Protein AF-A0A317UNA2-F1 (afdb_monomer_lite)

pLDDT: mean 86.36, std 12.19, range [51.06, 97.88]

Radius of gyration: 19.76 Å; chains: 1; bounding box: 51×41×45 Å

Sequence (119 aa):
PVTYASLKGIQTQWLHNLHLRYGPVVRVAPNELSFIDEQAWKDIYSSSPTVPQGMKRGSDFFRYLEDDDNRPSILAADDIDHPRIRRAYAPAFSRRALARQEPILAKYGDALVETLSGM

InterPro domains:
  IPR036396 Cytochrome P450 superfamily [G3DSA:1.10.630.10] (3-119)
  IPR036396 Cytochrome P450 superfamily [SSF48264] (11-118)

Organism: Aspergillus eucalypticola (strain CBS 122712 / IBT 29274) (NCBI:txid1448314)

Foldseek 3Di:
DLVVCVVVVNNVVVVVVQCVVPNQWDDPDPPDIHGPDPVVCCQAPPPDPVNPRYNFAQPPVCQVVADPVRDADLRNDGPVCNVVNCVVCVVCVDPVNVVVCVVVVVVVVVVVCCVVVVD

Secondary structure (DSSP, 8-state):
-HHHHHHTT-HHHHHHHHHHHH-SEEEEETTEEEE--HHHHHHHH---TT-TTSPPTT-GGGGGGS-TT-PPPTTT--TTHHHHHHHHHTTTTSHHHHHHHHHHHHHHHHHHHHHHHT-

Structure (mmCIF, N/CA/C/O backbone):
data_AF-A0A317UNA2-F1
#
_entry.id   AF-A0A317UNA2-F1
#
loop_
_atom_site.group_PDB
_atom_site.id
_atom_site.type_symbol
_atom_site.label_atom_id
_atom_site.label_alt_id
_atom_site.label_comp_id
_atom_site.label_asym_id
_atom_site.label_entity_id
_atom_site.label_seq_id
_atom_site.pdbx_PDB_ins_code
_atom_site.Cartn_x
_atom_site.Cartn_y
_atom_site.Cartn_z
_atom_site.occupancy
_atom_site.B_iso_or_equiv
_atom_site.auth_seq_id
_atom_site.auth_comp_id
_atom_site.auth_asym_id
_atom_site.auth_atom_id
_atom_site.pdbx_PDB_model_num
ATOM 1 N N . PRO A 1 1 ? -10.121 -4.577 -18.187 1.00 80.25 1 PRO A N 1
ATOM 2 C CA . PRO A 1 1 ? -10.787 -5.690 -17.458 1.00 80.25 1 PRO A CA 1
ATOM 3 C C . PRO A 1 1 ? -10.642 -5.570 -15.940 1.00 80.25 1 PRO A C 1
ATOM 5 O O . PRO A 1 1 ? -11.655 -5.502 -15.253 1.00 80.25 1 PRO A O 1
ATOM 8 N N . VAL A 1 2 ? -9.405 -5.447 -15.442 1.00 88.12 2 VAL A N 1
ATOM 9 C CA . VAL A 1 2 ? -9.133 -5.242 -14.009 1.00 88.12 2 VAL A CA 1
ATOM 10 C C . VAL A 1 2 ? -9.803 -3.987 -13.447 1.00 88.12 2 VAL A C 1
ATOM 12 O O . VAL A 1 2 ? -10.517 -4.090 -12.460 1.00 88.12 2 VAL A O 1
ATOM 15 N N . THR A 1 3 ? -9.720 -2.847 -14.143 1.00 88.06 3 THR A N 1
ATOM 16 C CA . THR A 1 3 ? -10.360 -1.583 -13.730 1.00 88.06 3 THR A CA 1
ATOM 17 C C . THR A 1 3 ? -11.867 -1.728 -13.517 1.00 88.06 3 THR A C 1
ATOM 19 O O . THR A 1 3 ? -12.412 -1.223 -12.543 1.00 88.06 3 THR A O 1
ATOM 22 N N . TYR A 1 4 ? -12.552 -2.463 -14.399 1.00 91.44 4 TYR A N 1
ATOM 23 C CA . TYR A 1 4 ? -13.985 -2.721 -14.255 1.00 91.44 4 TYR A CA 1
ATOM 24 C C . TYR A 1 4 ? -14.282 -3.574 -13.013 1.00 91.44 4 TYR A C 1
ATOM 26 O O . TYR A 1 4 ? -15.197 -3.259 -12.256 1.00 91.44 4 TYR A O 1
ATOM 34 N N . ALA A 1 5 ? -13.490 -4.624 -12.775 1.00 92.31 5 ALA A N 1
ATOM 35 C CA . ALA A 1 5 ? -13.630 -5.473 -11.595 1.00 92.31 5 ALA A CA 1
ATOM 36 C C . ALA A 1 5 ? -13.364 -4.696 -10.289 1.00 92.31 5 ALA A C 1
ATOM 38 O O . ALA A 1 5 ? -14.078 -4.904 -9.308 1.00 92.31 5 ALA A O 1
ATOM 39 N N . SER A 1 6 ? -12.401 -3.768 -10.289 1.00 91.62 6 SER A N 1
ATOM 40 C CA . SER A 1 6 ? -12.124 -2.859 -9.167 1.00 91.62 6 SER A CA 1
ATOM 41 C C . SER A 1 6 ? -13.298 -1.930 -8.882 1.00 91.62 6 SER A C 1
ATOM 43 O O . SER A 1 6 ? -13.764 -1.876 -7.749 1.00 91.62 6 SER A O 1
ATOM 45 N N . LEU A 1 7 ? -13.845 -1.270 -9.908 1.00 94.19 7 LEU A N 1
ATOM 46 C CA . LEU A 1 7 ? -15.004 -0.378 -9.760 1.00 94.19 7 LEU A CA 1
ATOM 47 C C . LEU A 1 7 ? -16.268 -1.111 -9.289 1.00 94.19 7 LEU A C 1
ATOM 49 O O . LEU A 1 7 ? -17.143 -0.511 -8.673 1.00 94.19 7 LEU A O 1
ATOM 53 N N . LYS A 1 8 ? -16.371 -2.413 -9.571 1.00 95.50 8 LYS A N 1
ATOM 54 C CA . LYS A 1 8 ? -17.454 -3.281 -9.095 1.00 95.50 8 LYS A CA 1
ATOM 55 C C . LYS A 1 8 ? -17.196 -3.899 -7.717 1.00 95.50 8 LYS A C 1
ATOM 57 O O . LYS A 1 8 ? -18.073 -4.596 -7.220 1.00 95.50 8 LYS A O 1
ATOM 62 N N . GLY A 1 9 ? -16.025 -3.685 -7.113 1.00 95.06 9 GLY A N 1
ATOM 63 C CA . GLY A 1 9 ? -15.663 -4.274 -5.819 1.00 95.06 9 GLY A CA 1
ATOM 64 C C . GLY A 1 9 ? -15.426 -5.790 -5.854 1.00 95.06 9 GLY A C 1
ATOM 65 O O . GLY A 1 9 ? -15.438 -6.434 -4.812 1.00 95.06 9 GLY A O 1
ATOM 66 N N . ILE A 1 10 ? -15.208 -6.378 -7.036 1.00 96.38 10 ILE A N 1
ATOM 67 C CA . ILE A 1 10 ? -15.046 -7.834 -7.230 1.00 96.38 10 ILE A CA 1
ATOM 68 C C . ILE A 1 10 ? -13.632 -8.231 -7.673 1.00 96.38 10 ILE A C 1
ATOM 70 O O . ILE A 1 10 ? -13.400 -9.383 -8.038 1.00 96.38 10 ILE A O 1
ATOM 74 N N . GLN A 1 11 ? -12.682 -7.290 -7.665 1.00 94.69 11 GLN A N 1
ATOM 75 C CA . GLN A 1 11 ? -11.323 -7.488 -8.183 1.00 94.69 11 GLN A CA 1
ATOM 76 C C . GLN A 1 11 ? -10.646 -8.731 -7.599 1.00 94.69 11 GLN A C 1
ATOM 78 O O . GLN A 1 11 ? -10.112 -9.536 -8.356 1.00 94.69 11 GLN A O 1
ATOM 83 N N . THR A 1 12 ? -10.714 -8.925 -6.280 1.00 94.69 12 THR A N 1
ATOM 84 C CA . THR A 1 12 ? -10.068 -10.053 -5.595 1.00 94.69 12 THR A CA 1
ATOM 85 C C . THR A 1 12 ? -10.596 -11.401 -6.080 1.00 94.69 12 THR A C 1
ATOM 87 O O . THR A 1 12 ? -9.816 -12.282 -6.433 1.00 94.69 12 THR A O 1
ATOM 90 N N . GLN A 1 13 ? -11.922 -11.560 -6.153 1.00 96.31 13 GLN A N 1
ATOM 91 C CA . GLN A 1 13 ? -12.548 -12.800 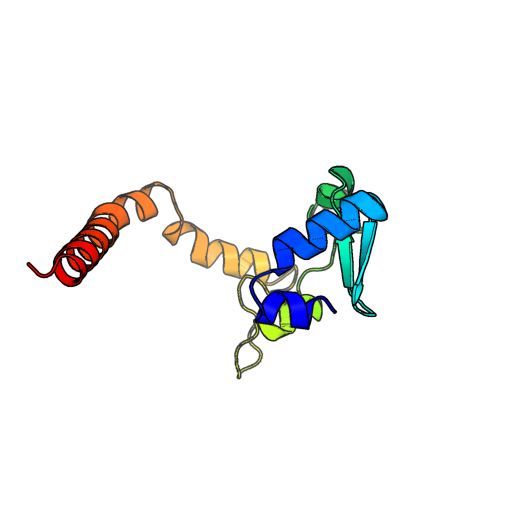-6.627 1.00 96.31 13 GLN A CA 1
ATOM 92 C C . GLN A 1 13 ? -12.247 -13.037 -8.109 1.00 96.31 13 GLN A C 1
ATOM 94 O O . GLN A 1 13 ? -11.958 -14.157 -8.527 1.00 96.31 13 GLN A O 1
ATOM 99 N N . TRP A 1 14 ? -12.284 -11.972 -8.908 1.00 96.31 14 TRP A N 1
ATOM 100 C CA . TRP A 1 14 ? -11.979 -12.032 -10.330 1.00 96.31 14 TRP A CA 1
ATOM 101 C C . TRP A 1 14 ? -10.529 -12.467 -10.590 1.00 96.31 14 TRP A C 1
ATOM 103 O O . TRP A 1 14 ? -10.314 -13.404 -11.357 1.00 96.31 14 TRP A O 1
ATOM 113 N N . LEU A 1 15 ? -9.550 -11.862 -9.908 1.00 96.69 15 LEU A N 1
ATOM 114 C CA . LEU A 1 15 ? -8.135 -12.246 -9.992 1.00 96.69 15 LEU A CA 1
ATOM 115 C C . LEU A 1 15 ? -7.911 -13.690 -9.542 1.00 96.69 15 LEU A C 1
ATOM 117 O O . LEU A 1 15 ? -7.233 -14.446 -10.235 1.00 96.69 15 LEU A O 1
ATOM 121 N N . HIS A 1 16 ? -8.521 -14.097 -8.427 1.00 96.81 16 HIS A N 1
ATOM 122 C CA . HIS A 1 16 ? -8.425 -15.469 -7.936 1.00 96.81 16 HIS A CA 1
ATOM 123 C C . HIS A 1 16 ? -8.893 -16.485 -8.989 1.00 96.81 16 HIS A C 1
ATOM 125 O O . HIS A 1 16 ? -8.173 -17.430 -9.307 1.00 96.81 16 HIS A O 1
ATOM 131 N N . ASN A 1 17 ? -10.054 -16.245 -9.605 1.00 97.25 17 ASN A N 1
ATOM 132 C CA . ASN A 1 17 ? -10.587 -17.111 -10.658 1.00 97.25 17 ASN A CA 1
ATOM 133 C C . ASN A 1 17 ? -9.693 -17.154 -11.907 1.00 97.25 17 ASN A C 1
ATOM 135 O O . ASN A 1 17 ? -9.577 -18.200 -12.547 1.00 97.25 17 ASN A O 1
ATOM 139 N N . LEU A 1 18 ? -9.044 -16.040 -12.264 1.00 97.44 18 LEU A N 1
ATOM 140 C CA . LEU A 1 18 ? -8.071 -16.026 -13.357 1.00 97.44 18 LEU A CA 1
ATOM 141 C C . LEU A 1 18 ? -6.862 -16.902 -13.037 1.00 97.44 18 LEU A C 1
ATOM 143 O O . LEU A 1 18 ? -6.456 -17.692 -13.885 1.00 97.44 18 LEU A O 1
ATOM 147 N N . HIS A 1 19 ? -6.321 -16.800 -11.827 1.00 97.88 19 HIS A N 1
ATOM 148 C CA . HIS A 1 19 ? -5.177 -17.604 -11.414 1.00 97.88 19 HIS A CA 1
ATOM 149 C C . HIS A 1 19 ? -5.501 -19.099 -11.315 1.00 97.88 19 HIS A C 1
ATOM 151 O O . HIS A 1 19 ? -4.690 -19.921 -11.734 1.00 97.88 19 HIS A O 1
ATOM 157 N N . LEU A 1 20 ? -6.708 -19.467 -10.868 1.00 97.69 20 LEU A N 1
ATOM 158 C CA . LEU A 1 20 ? -7.169 -20.862 -10.907 1.00 97.69 20 LEU A CA 1
ATOM 159 C C . LEU A 1 20 ? -7.228 -21.423 -12.334 1.00 97.69 20 LEU A C 1
ATOM 161 O O . LEU A 1 20 ? -6.967 -22.604 -12.547 1.00 97.69 20 LEU A O 1
ATOM 165 N N . ARG A 1 21 ? -7.586 -20.587 -13.314 1.00 97.62 21 ARG A N 1
ATOM 166 C CA . ARG A 1 21 ? -7.775 -21.013 -14.705 1.00 97.62 21 ARG A CA 1
ATOM 167 C C . ARG A 1 21 ? -6.492 -20.997 -15.533 1.00 97.62 21 ARG A C 1
ATOM 169 O O . ARG A 1 21 ? -6.310 -21.868 -16.377 1.00 97.62 21 ARG A O 1
ATOM 176 N N . TYR A 1 22 ? -5.658 -19.979 -15.351 1.00 97.56 22 TYR A N 1
ATOM 177 C CA . TYR A 1 22 ? -4.515 -19.689 -16.221 1.00 97.56 22 TYR A CA 1
ATOM 178 C C . TYR A 1 22 ? -3.162 -19.868 -15.527 1.00 97.56 22 TYR A C 1
ATOM 180 O O . TYR A 1 22 ? -2.130 -19.823 -16.193 1.00 97.56 22 TYR A O 1
ATOM 188 N N . GLY A 1 23 ? -3.157 -20.114 -14.216 1.00 96.75 23 GLY A N 1
ATOM 189 C CA . GLY A 1 23 ? -1.955 -20.397 -13.447 1.00 96.75 23 GLY A CA 1
ATOM 190 C C . GLY A 1 23 ? -1.358 -19.170 -12.747 1.00 96.75 23 GLY A C 1
ATOM 191 O O . GLY A 1 23 ? -2.043 -18.171 -12.512 1.00 96.75 23 GLY A O 1
ATOM 192 N N . PRO A 1 24 ? -0.074 -19.239 -12.357 1.00 96.31 24 PRO A N 1
ATOM 193 C CA . PRO A 1 24 ? 0.511 -18.329 -11.373 1.00 96.31 24 PRO A CA 1
ATOM 194 C C . PRO A 1 24 ? 0.758 -16.901 -11.874 1.00 96.31 24 PRO A C 1
ATOM 196 O O . PRO A 1 24 ? 0.910 -15.994 -11.057 1.00 96.31 24 PRO A O 1
ATOM 199 N N . VAL A 1 25 ? 0.770 -16.686 -13.192 1.00 96.56 25 VAL A N 1
ATOM 200 C CA . VAL A 1 25 ? 0.994 -15.376 -13.818 1.00 96.56 25 VAL A CA 1
ATOM 201 C C . VAL A 1 25 ? -0.113 -15.106 -14.826 1.00 96.56 25 VAL A C 1
ATOM 203 O O . VAL A 1 25 ? -0.292 -15.872 -15.771 1.00 96.56 25 VAL A O 1
ATOM 206 N N . VAL A 1 26 ? -0.848 -14.008 -14.648 1.00 96.81 26 VAL A N 1
ATOM 207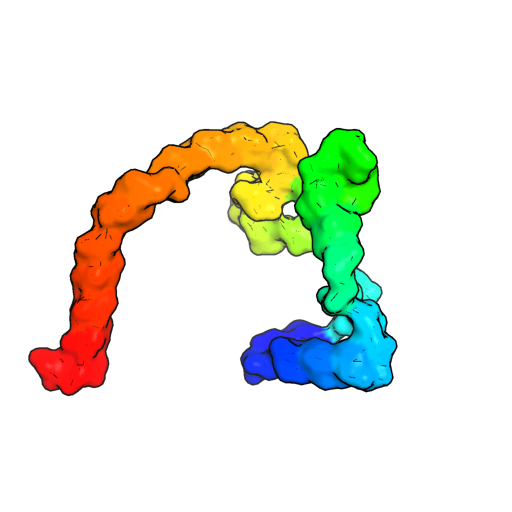 C CA . VAL A 1 26 ? -1.959 -13.633 -15.535 1.00 96.81 26 VAL A CA 1
ATOM 208 C C . VAL A 1 26 ? -1.861 -12.173 -15.956 1.00 96.81 26 VAL A C 1
ATOM 210 O O . VAL A 1 26 ? -1.524 -11.300 -15.161 1.00 96.81 26 VAL A O 1
ATOM 213 N N . ARG A 1 27 ? -2.175 -11.885 -17.222 1.00 95.25 27 ARG A N 1
ATOM 214 C CA . ARG A 1 27 ? -2.252 -10.512 -17.736 1.00 95.25 27 ARG A CA 1
ATOM 215 C C . ARG A 1 27 ? -3.648 -9.949 -17.518 1.00 95.25 27 ARG A C 1
ATOM 217 O O . ARG A 1 27 ? -4.621 -10.492 -18.035 1.00 95.25 27 ARG A O 1
ATOM 224 N N . VAL A 1 28 ? -3.739 -8.849 -16.778 1.00 94.25 28 VAL A N 1
ATOM 225 C CA . VAL A 1 28 ? -5.017 -8.271 -16.318 1.00 94.25 28 VAL A CA 1
ATOM 226 C C . VAL A 1 28 ? -5.353 -6.945 -17.017 1.00 94.25 28 VAL A C 1
ATOM 228 O O . VAL A 1 28 ? -6.529 -6.571 -17.129 1.00 94.25 28 VAL A O 1
ATOM 231 N N . ALA A 1 29 ? -4.327 -6.288 -17.568 1.00 89.94 29 ALA A N 1
ATOM 232 C CA . ALA A 1 29 ? -4.398 -5.140 -18.471 1.00 89.94 29 ALA A CA 1
ATOM 233 C C . ALA A 1 29 ? -3.216 -5.181 -19.470 1.00 89.94 29 ALA A C 1
ATOM 235 O O . ALA A 1 29 ? -2.298 -5.983 -19.282 1.00 89.94 29 ALA A O 1
ATOM 236 N N . PRO A 1 30 ? -3.193 -4.345 -20.530 1.00 90.06 30 PRO A N 1
ATOM 237 C CA . PRO A 1 30 ? -2.113 -4.362 -21.523 1.00 90.06 30 PRO A CA 1
ATOM 238 C C . PRO A 1 30 ? -0.709 -4.302 -20.905 1.00 90.06 30 PRO A C 1
ATOM 240 O O . PRO A 1 30 ? 0.147 -5.106 -21.271 1.00 90.06 30 PRO A O 1
ATOM 243 N N . ASN A 1 31 ? -0.528 -3.451 -19.891 1.00 87.12 31 ASN A N 1
ATOM 244 C CA . ASN A 1 31 ? 0.749 -3.220 -19.210 1.00 87.12 31 ASN A CA 1
ATOM 245 C C . ASN A 1 31 ? 0.756 -3.726 -17.755 1.00 87.12 31 ASN A C 1
ATOM 247 O O . ASN A 1 31 ? 1.569 -3.272 -16.959 1.00 87.12 31 ASN A O 1
ATOM 251 N N . GLU A 1 32 ? -0.150 -4.642 -17.390 1.00 88.38 32 GLU A N 1
ATOM 252 C CA . GLU A 1 32 ? -0.308 -5.105 -16.005 1.00 88.38 32 GLU A CA 1
ATOM 253 C C . GLU A 1 32 ? -0.376 -6.634 -15.934 1.00 88.38 32 GLU A C 1
ATOM 255 O O . GLU A 1 32 ? -1.206 -7.281 -16.589 1.00 88.38 32 GLU A O 1
ATOM 260 N N . LEU A 1 33 ? 0.508 -7.201 -15.114 1.00 92.44 33 LEU A N 1
ATOM 261 C CA . LEU A 1 33 ? 0.580 -8.620 -14.793 1.00 92.44 33 LEU A CA 1
ATOM 262 C C . LEU A 1 33 ? 0.292 -8.809 -13.303 1.00 92.44 33 LEU A C 1
ATOM 264 O O . LEU A 1 33 ? 0.774 -8.042 -12.473 1.00 92.44 33 LEU A O 1
ATOM 268 N N . SER A 1 34 ? -0.464 -9.850 -12.978 1.00 94.06 34 SER A N 1
ATOM 269 C CA . SER A 1 34 ? -0.689 -10.305 -11.611 1.00 94.06 34 SER A CA 1
ATOM 270 C C . SER A 1 34 ? 0.062 -11.615 -11.383 1.00 94.06 34 SER A C 1
ATOM 272 O O . SER A 1 34 ? 0.087 -12.477 -12.267 1.00 94.06 34 SER A O 1
ATOM 274 N N . PHE A 1 35 ? 0.692 -11.736 -10.215 1.00 94.88 35 PHE A N 1
ATOM 275 C CA . PHE A 1 35 ? 1.536 -12.859 -9.815 1.00 94.88 35 PHE A CA 1
ATOM 276 C C . PHE A 1 35 ? 1.042 -13.418 -8.478 1.00 94.88 35 PHE A C 1
ATOM 278 O O . PHE A 1 35 ? 0.763 -12.647 -7.560 1.00 94.88 35 PHE A O 1
ATOM 285 N N . ILE A 1 36 ? 0.987 -14.746 -8.356 1.00 95.50 36 ILE A N 1
ATOM 286 C CA . ILE A 1 36 ? 0.735 -15.451 -7.080 1.00 95.50 36 ILE A CA 1
ATOM 287 C C . ILE A 1 36 ? 1.887 -16.382 -6.673 1.00 95.50 36 ILE A C 1
ATOM 289 O O . ILE A 1 36 ? 1.742 -17.183 -5.755 1.00 95.50 36 ILE A O 1
ATOM 293 N N . ASP A 1 37 ? 3.019 -16.299 -7.372 1.00 92.75 37 ASP A N 1
ATOM 294 C CA . ASP A 1 37 ? 4.234 -17.052 -7.059 1.00 92.75 37 ASP A CA 1
ATOM 295 C C . ASP A 1 37 ? 5.010 -16.373 -5.912 1.00 92.75 37 ASP A C 1
ATOM 297 O O . ASP A 1 37 ? 5.198 -15.154 -5.920 1.00 92.75 37 ASP A O 1
ATOM 301 N N . GLU A 1 38 ? 5.484 -17.148 -4.932 1.00 89.88 38 GLU A N 1
ATOM 302 C CA . GLU A 1 38 ? 6.300 -16.638 -3.820 1.00 89.88 38 GLU A CA 1
ATOM 303 C C . GLU A 1 38 ? 7.615 -16.018 -4.314 1.00 89.88 38 GLU A C 1
ATOM 305 O O . GLU A 1 38 ? 8.061 -14.995 -3.787 1.00 89.88 38 GLU A O 1
ATOM 310 N N . GLN A 1 39 ? 8.240 -16.602 -5.339 1.00 88.81 39 GLN A N 1
ATOM 311 C CA . GLN A 1 39 ? 9.509 -16.107 -5.864 1.00 88.81 39 GLN A CA 1
ATOM 312 C C . GLN A 1 39 ? 9.338 -14.715 -6.484 1.00 88.81 39 GLN A C 1
ATOM 314 O O . GLN A 1 39 ? 10.184 -13.842 -6.274 1.00 88.81 39 GLN A O 1
ATOM 319 N N . ALA A 1 40 ? 8.193 -14.461 -7.129 1.00 88.75 40 ALA A N 1
ATOM 320 C CA . ALA A 1 40 ? 7.872 -13.156 -7.701 1.00 88.75 40 ALA A CA 1
ATOM 321 C C . ALA A 1 40 ? 7.853 -12.046 -6.640 1.00 88.75 40 ALA A C 1
ATOM 323 O O . ALA A 1 40 ? 8.232 -10.915 -6.931 1.00 88.75 40 ALA A O 1
ATOM 324 N N . TRP A 1 41 ? 7.480 -12.350 -5.390 1.00 84.69 41 TRP A N 1
ATOM 325 C CA . TRP A 1 41 ? 7.534 -11.365 -4.308 1.00 84.69 41 TRP A CA 1
ATOM 326 C C . TRP A 1 41 ? 8.958 -10.857 -4.069 1.00 84.69 41 TRP A C 1
ATOM 328 O O . TRP A 1 41 ? 9.186 -9.649 -3.963 1.00 84.69 41 TRP A O 1
ATOM 338 N N . LYS A 1 42 ? 9.926 -11.778 -4.001 1.00 83.50 42 LYS A N 1
ATOM 339 C CA . LYS A 1 42 ? 11.343 -11.442 -3.818 1.00 83.50 42 LYS A CA 1
ATOM 340 C C . LYS A 1 42 ? 11.866 -10.715 -5.052 1.00 83.50 42 LYS A C 1
ATOM 342 O O . LYS A 1 42 ? 12.471 -9.657 -4.907 1.00 83.50 42 LYS A O 1
ATOM 347 N N . ASP A 1 43 ? 11.573 -11.217 -6.243 1.00 84.31 43 ASP A N 1
ATOM 348 C CA . ASP A 1 43 ? 12.095 -10.648 -7.486 1.00 84.31 43 ASP A CA 1
ATOM 349 C C . ASP A 1 43 ? 11.552 -9.235 -7.760 1.00 84.31 43 ASP A C 1
ATOM 351 O O . ASP A 1 43 ? 12.286 -8.389 -8.256 1.00 84.31 43 ASP A O 1
ATOM 355 N N . ILE A 1 44 ? 10.296 -8.942 -7.397 1.00 84.56 44 ILE A N 1
ATOM 356 C CA . ILE A 1 44 ? 9.659 -7.637 -7.638 1.00 84.56 44 ILE A CA 1
ATOM 357 C C . ILE A 1 44 ? 9.969 -6.642 -6.515 1.00 84.56 44 ILE A C 1
ATOM 359 O O . ILE A 1 44 ? 10.360 -5.507 -6.795 1.00 84.56 44 ILE A O 1
ATOM 363 N N . TYR A 1 45 ? 9.781 -7.036 -5.250 1.00 80.69 45 TYR A N 1
ATOM 364 C CA . TYR A 1 45 ? 9.768 -6.101 -4.118 1.00 80.69 45 TYR A CA 1
ATOM 365 C C . TYR A 1 45 ? 11.032 -6.117 -3.256 1.00 80.69 45 TYR A C 1
ATOM 367 O O . TYR A 1 45 ? 11.173 -5.251 -2.384 1.00 80.69 45 TYR A O 1
ATOM 375 N N . SER A 1 46 ? 11.964 -7.058 -3.452 1.00 74.12 46 SER A N 1
ATOM 376 C CA . SER A 1 46 ? 13.221 -7.011 -2.703 1.00 74.12 46 SER A CA 1
ATOM 377 C C . SER A 1 46 ? 14.138 -5.923 -3.272 1.00 74.12 46 SER A C 1
ATOM 379 O O . SER A 1 46 ? 14.642 -5.998 -4.388 1.00 74.12 46 SER A O 1
ATOM 381 N N . SER A 1 47 ? 14.352 -4.866 -2.489 1.00 62.50 47 SER A N 1
ATOM 382 C CA . SER A 1 47 ? 15.382 -3.861 -2.759 1.00 62.50 47 SER A CA 1
ATOM 383 C C . SER A 1 47 ? 16.656 -4.292 -2.023 1.00 62.50 47 SER A C 1
ATOM 385 O O . SER A 1 47 ? 16.832 -3.963 -0.851 1.00 62.50 47 SER A O 1
ATOM 387 N N . SER A 1 48 ? 17.519 -5.078 -2.670 1.00 55.88 48 SER A N 1
ATOM 388 C CA . SER A 1 48 ? 18.839 -5.447 -2.135 1.00 55.88 48 SER A CA 1
ATOM 389 C C . SER A 1 48 ? 19.931 -5.083 -3.144 1.00 55.88 48 SER A C 1
ATOM 391 O O . SER A 1 48 ? 19.726 -5.314 -4.335 1.00 55.88 48 SER A O 1
ATOM 393 N N . PRO A 1 49 ? 21.122 -4.620 -2.710 1.00 54.44 49 PRO A N 1
ATOM 394 C CA . PRO A 1 49 ? 22.293 -4.471 -3.584 1.00 54.44 49 PRO A CA 1
ATOM 395 C C . PRO A 1 49 ? 22.647 -5.754 -4.354 1.00 54.44 49 PRO A C 1
ATOM 397 O O . PRO A 1 49 ? 23.299 -5.699 -5.391 1.00 54.44 49 PRO A O 1
ATOM 400 N N . THR A 1 50 ? 22.219 -6.912 -3.842 1.00 51.06 50 THR A N 1
ATOM 401 C CA . THR A 1 50 ? 22.444 -8.236 -4.436 1.00 51.06 50 THR A CA 1
ATOM 402 C C . THR A 1 50 ? 21.386 -8.667 -5.455 1.00 51.06 50 THR A C 1
ATOM 404 O O . THR A 1 50 ? 21.610 -9.657 -6.145 1.00 51.06 50 THR A O 1
ATOM 407 N N . VAL A 1 51 ? 20.264 -7.946 -5.587 1.00 56.16 51 VAL A N 1
ATOM 408 C CA . VAL A 1 51 ? 19.210 -8.222 -6.583 1.00 56.16 51 VAL A CA 1
ATOM 409 C C . VAL A 1 51 ? 19.030 -6.978 -7.466 1.00 56.16 51 VAL A C 1
ATOM 411 O O . VAL A 1 51 ? 18.115 -6.184 -7.255 1.00 56.16 51 VAL A O 1
ATOM 414 N N . PRO A 1 52 ? 19.912 -6.770 -8.462 1.00 54.12 52 PRO A N 1
ATOM 415 C CA . PRO A 1 52 ? 19.897 -5.575 -9.312 1.00 54.12 52 PRO A CA 1
ATOM 416 C C . PRO A 1 52 ? 18.669 -5.446 -10.240 1.00 54.12 52 PRO A C 1
ATOM 418 O O . PRO A 1 52 ? 18.580 -4.463 -10.972 1.00 54.12 52 PRO A O 1
ATOM 421 N N . GLN A 1 53 ? 17.735 -6.409 -10.231 1.00 56.78 53 GLN A N 1
ATOM 422 C CA . GLN A 1 53 ? 16.560 -6.464 -11.119 1.00 56.78 53 GLN A CA 1
ATOM 423 C C . GLN A 1 53 ? 15.198 -6.279 -10.423 1.00 56.78 53 GLN A C 1
ATOM 425 O O . GLN A 1 53 ? 14.168 -6.546 -11.036 1.00 56.78 53 GLN A O 1
ATOM 430 N N . GLY A 1 54 ? 15.170 -5.803 -9.173 1.00 67.69 54 GLY A N 1
ATOM 431 C CA . GLY A 1 54 ? 13.915 -5.428 -8.511 1.00 67.69 54 GLY A CA 1
ATOM 432 C C . GLY A 1 54 ? 13.148 -4.330 -9.258 1.00 67.69 54 GLY A C 1
ATOM 433 O O . GLY A 1 54 ? 13.731 -3.555 -10.025 1.00 67.69 54 GLY A O 1
ATOM 434 N N . MET A 1 55 ? 11.836 -4.227 -9.023 1.00 74.69 55 MET A N 1
ATOM 435 C CA . MET A 1 55 ? 11.038 -3.125 -9.564 1.00 74.69 55 MET A CA 1
ATOM 436 C C . MET A 1 55 ? 11.609 -1.800 -9.054 1.00 74.69 55 MET A C 1
ATOM 438 O O . MET A 1 55 ? 11.666 -1.561 -7.845 1.00 74.69 55 MET A O 1
ATOM 442 N N . LYS A 1 56 ? 12.041 -0.935 -9.978 1.00 72.81 56 LYS A N 1
ATOM 443 C CA . LYS A 1 56 ? 12.592 0.374 -9.617 1.00 72.81 56 LYS A CA 1
ATOM 444 C C . LYS A 1 56 ? 11.548 1.194 -8.864 1.00 72.81 56 LYS A C 1
ATOM 446 O O . LYS A 1 56 ? 10.393 1.303 -9.299 1.00 72.81 56 LYS A O 1
ATOM 451 N N . ARG A 1 57 ? 11.974 1.794 -7.751 1.00 72.25 57 ARG A N 1
ATOM 452 C CA . ARG A 1 57 ? 11.190 2.824 -7.067 1.00 72.25 57 ARG A CA 1
ATOM 453 C C . ARG A 1 57 ? 11.096 4.067 -7.952 1.00 72.25 57 ARG A C 1
ATOM 455 O O . ARG A 1 57 ? 11.944 4.271 -8.818 1.00 72.25 57 ARG A O 1
ATOM 462 N N . GLY A 1 58 ? 10.039 4.857 -7.776 1.00 65.81 58 GLY A N 1
ATOM 463 C CA . GLY A 1 58 ? 9.751 5.988 -8.665 1.00 65.81 58 GLY A CA 1
ATOM 464 C C . GLY A 1 58 ? 9.386 5.587 -10.098 1.00 65.81 58 GLY A C 1
ATOM 465 O O . GLY A 1 58 ? 9.556 6.378 -11.018 1.00 65.81 58 GLY A O 1
ATOM 466 N N . SER A 1 59 ? 8.917 4.353 -10.316 1.00 66.31 59 SER A N 1
ATOM 467 C CA . SER A 1 59 ? 8.357 3.963 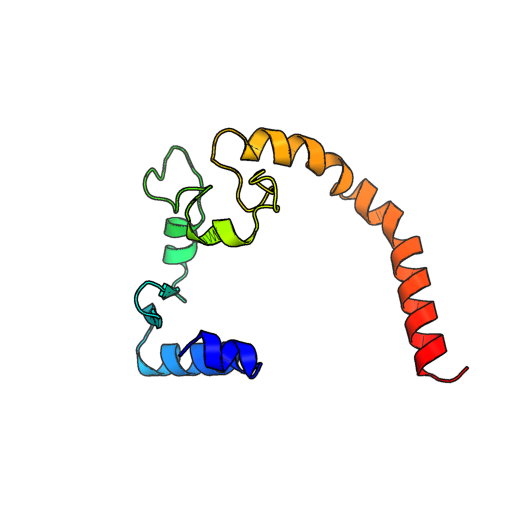-11.613 1.00 66.31 59 SER A CA 1
ATOM 468 C C . SER A 1 59 ? 7.011 4.647 -11.858 1.00 66.31 59 SER A C 1
ATOM 470 O O . SER A 1 59 ? 6.256 4.897 -10.917 1.00 66.31 59 SER A O 1
ATOM 472 N N . ASP A 1 60 ? 6.674 4.856 -13.137 1.00 68.88 60 ASP A N 1
ATOM 473 C CA . ASP A 1 60 ? 5.395 5.437 -13.580 1.00 68.88 60 ASP A CA 1
ATOM 474 C C . ASP A 1 60 ? 4.171 4.764 -12.944 1.00 68.88 60 ASP A C 1
ATOM 476 O O . ASP A 1 60 ? 3.121 5.387 -12.786 1.00 68.88 60 ASP A O 1
ATOM 480 N N . PHE A 1 61 ? 4.316 3.499 -12.535 1.00 69.88 61 PHE A N 1
ATOM 481 C CA . PHE A 1 61 ? 3.292 2.761 -11.814 1.00 69.88 61 PHE A CA 1
ATOM 482 C C . PHE A 1 61 ? 2.812 3.497 -10.560 1.00 69.88 61 PHE A C 1
ATOM 484 O O . PHE A 1 61 ? 1.618 3.510 -10.316 1.00 69.88 61 PHE A O 1
ATOM 491 N N . PHE A 1 62 ? 3.694 4.140 -9.790 1.00 71.69 62 PHE A N 1
ATOM 492 C CA . PHE A 1 62 ? 3.325 4.845 -8.555 1.00 71.69 62 PHE A CA 1
ATOM 493 C C . PHE A 1 62 ? 3.074 6.341 -8.756 1.00 71.69 62 PHE A C 1
ATOM 495 O O . PHE A 1 62 ? 2.758 7.037 -7.794 1.00 71.69 62 PHE A O 1
ATOM 502 N N . ARG A 1 63 ? 3.168 6.848 -9.991 1.00 68.88 63 ARG A N 1
ATOM 503 C CA . ARG A 1 63 ? 3.074 8.286 -10.283 1.00 68.88 63 ARG A CA 1
ATOM 504 C C . ARG A 1 63 ? 1.705 8.883 -9.959 1.00 68.88 63 ARG A C 1
ATOM 506 O O . ARG A 1 63 ? 1.598 10.063 -9.665 1.00 68.88 63 ARG A O 1
ATOM 513 N N . TYR A 1 64 ? 0.657 8.057 -9.937 1.00 72.75 64 TYR A N 1
ATOM 514 C CA . TYR A 1 64 ? -0.676 8.476 -9.488 1.00 72.75 64 TYR A CA 1
ATOM 515 C C . TYR A 1 64 ? -0.746 8.804 -7.981 1.00 72.75 64 TYR A C 1
ATOM 517 O O . TYR A 1 64 ? -1.779 9.274 -7.514 1.00 72.75 64 TYR A O 1
ATOM 525 N N . LEU A 1 65 ? 0.317 8.520 -7.216 1.00 71.75 65 LEU A N 1
ATOM 526 C CA . LEU A 1 65 ? 0.462 8.844 -5.791 1.00 71.75 6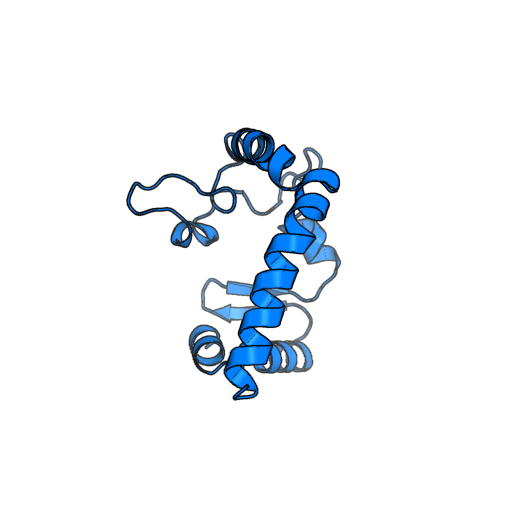5 LEU A CA 1
ATOM 527 C C . LEU A 1 65 ? 1.313 10.103 -5.546 1.00 71.75 65 LEU A C 1
ATOM 529 O O . LEU A 1 65 ? 1.669 10.374 -4.394 1.00 71.75 65 LEU A O 1
ATOM 533 N N . GLU A 1 66 ? 1.713 10.810 -6.604 1.00 74.12 66 GLU A N 1
ATOM 534 C CA . GLU A 1 66 ? 2.347 12.128 -6.509 1.00 74.12 66 GLU A CA 1
ATOM 535 C C . GLU A 1 66 ? 1.283 13.194 -6.214 1.00 74.12 66 GLU A C 1
ATOM 537 O O . GLU A 1 66 ? 0.121 13.044 -6.598 1.00 74.12 66 GLU A O 1
ATOM 542 N N . ASP A 1 67 ? 1.667 14.244 -5.485 1.00 71.81 67 ASP A N 1
ATOM 543 C CA . ASP A 1 67 ? 0.789 15.395 -5.266 1.00 71.81 67 ASP A CA 1
ATOM 544 C C . ASP A 1 67 ? 0.712 16.290 -6.520 1.00 71.81 67 ASP A C 1
ATOM 546 O O . ASP A 1 67 ? 1.456 16.103 -7.487 1.00 71.81 67 ASP A O 1
ATOM 550 N N . ASP A 1 68 ? -0.185 17.280 -6.505 1.00 73.50 68 ASP A N 1
ATOM 551 C CA . ASP A 1 68 ? -0.357 18.235 -7.613 1.00 73.50 68 ASP A CA 1
ATOM 552 C C . ASP A 1 68 ? 0.930 19.039 -7.914 1.00 73.50 68 ASP A C 1
ATOM 554 O O . ASP A 1 68 ? 1.105 19.542 -9.024 1.00 73.50 68 ASP A O 1
ATOM 558 N N . ASP A 1 69 ? 1.855 19.116 -6.946 1.00 76.19 69 ASP A N 1
ATOM 559 C CA . ASP A 1 69 ? 3.168 19.764 -7.058 1.00 76.19 69 ASP A CA 1
ATOM 560 C C . ASP A 1 69 ? 4.269 18.798 -7.550 1.00 76.19 69 ASP A C 1
ATOM 562 O O . ASP A 1 69 ? 5.455 19.145 -7.565 1.00 76.19 69 ASP A O 1
ATOM 566 N N . ASN A 1 70 ? 3.893 17.581 -7.952 1.00 69.06 70 ASN A N 1
ATOM 567 C CA . ASN A 1 70 ? 4.774 16.522 -8.432 1.00 69.06 70 ASN A CA 1
ATOM 568 C C . ASN A 1 70 ? 5.860 16.113 -7.410 1.00 69.06 70 ASN A C 1
ATOM 570 O O . ASN A 1 70 ? 6.939 15.641 -7.788 1.00 69.06 70 ASN A O 1
ATOM 574 N N . ARG A 1 71 ? 5.598 16.295 -6.107 1.00 75.94 71 ARG A N 1
ATOM 575 C CA . ARG A 1 71 ? 6.478 15.850 -5.024 1.00 75.94 71 ARG A CA 1
ATOM 576 C C . ARG A 1 71 ? 6.235 14.369 -4.738 1.00 75.94 71 ARG A C 1
ATOM 578 O O . ARG A 1 71 ? 5.093 13.947 -4.534 1.00 75.94 71 ARG A O 1
ATOM 585 N N . PRO A 1 72 ? 7.304 13.564 -4.649 1.00 74.19 72 PRO A N 1
ATOM 586 C CA . PRO A 1 72 ? 7.151 12.147 -4.396 1.00 74.19 72 PRO A CA 1
ATOM 587 C C . PRO A 1 72 ? 6.689 11.895 -2.957 1.00 74.19 72 PRO A C 1
ATOM 589 O O . PRO A 1 72 ? 7.342 12.289 -1.985 1.00 74.19 72 PRO A O 1
ATOM 592 N N . SER A 1 73 ? 5.583 11.166 -2.812 1.00 83.06 73 SER A N 1
ATOM 593 C CA . SER A 1 73 ? 5.207 10.559 -1.535 1.00 83.06 73 SER A CA 1
ATOM 594 C C . SER A 1 73 ? 6.203 9.458 -1.149 1.00 83.06 73 SER A C 1
ATOM 596 O O . SER A 1 73 ? 6.976 8.978 -1.976 1.00 83.06 73 SER A O 1
ATOM 598 N N . ILE A 1 74 ? 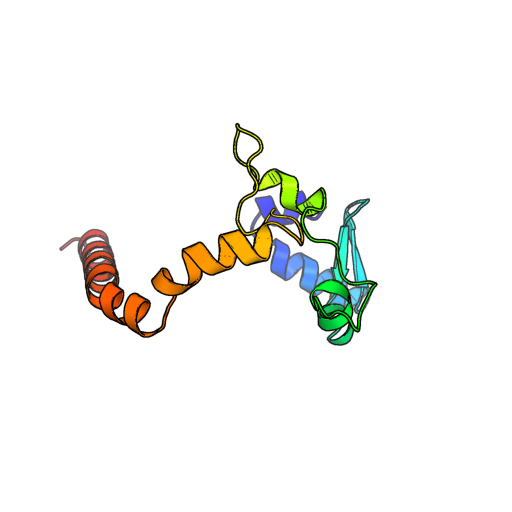6.162 8.970 0.098 1.00 85.50 74 ILE A N 1
ATOM 599 C CA . ILE A 1 74 ? 6.982 7.811 0.507 1.00 85.50 74 ILE A CA 1
ATOM 600 C C . ILE A 1 74 ? 6.743 6.569 -0.375 1.00 85.50 74 ILE A C 1
ATOM 602 O O . ILE A 1 74 ? 7.595 5.693 -0.424 1.00 85.50 74 ILE A O 1
ATOM 606 N N . LEU A 1 75 ? 5.607 6.474 -1.071 1.00 82.06 75 LEU A N 1
ATOM 607 C CA . LEU A 1 75 ? 5.295 5.358 -1.968 1.00 82.06 75 LEU A CA 1
ATOM 608 C C . LEU A 1 75 ? 5.817 5.577 -3.397 1.00 82.06 75 LEU A C 1
ATOM 610 O O . LEU A 1 75 ? 6.127 4.600 -4.073 1.00 82.06 75 LEU A O 1
ATOM 614 N N . ALA A 1 76 ? 5.938 6.833 -3.834 1.00 83.31 76 ALA A N 1
ATOM 615 C CA . ALA A 1 76 ? 6.393 7.210 -5.175 1.00 83.31 76 ALA A CA 1
ATOM 616 C C . ALA A 1 76 ? 7.867 7.659 -5.229 1.00 83.31 76 ALA A C 1
ATOM 618 O O . ALA A 1 76 ? 8.419 7.797 -6.313 1.00 83.31 76 ALA A O 1
ATOM 619 N N . ALA A 1 77 ? 8.522 7.877 -4.085 1.00 83.81 77 ALA A N 1
ATOM 620 C CA . ALA A 1 77 ? 9.911 8.327 -4.030 1.00 83.81 77 ALA A CA 1
ATOM 621 C C . ALA A 1 77 ? 10.886 7.324 -4.647 1.00 83.81 77 ALA A C 1
ATOM 623 O O . ALA A 1 77 ? 10.732 6.113 -4.475 1.00 83.81 77 ALA A O 1
ATOM 624 N N . ASP A 1 78 ? 11.908 7.847 -5.323 1.00 83.25 78 ASP A N 1
ATOM 625 C CA . ASP A 1 78 ? 12.991 7.060 -5.903 1.00 83.25 78 ASP A CA 1
ATOM 626 C C . ASP A 1 78 ? 13.903 6.441 -4.826 1.00 83.25 78 ASP A C 1
ATOM 628 O O . ASP A 1 78 ? 13.742 6.654 -3.621 1.00 83.25 78 ASP A O 1
ATOM 632 N N . ASP A 1 79 ? 14.888 5.654 -5.255 1.00 81.19 79 ASP A N 1
ATOM 633 C CA . ASP A 1 79 ? 15.805 4.966 -4.341 1.00 81.19 79 ASP A CA 1
ATOM 634 C C . ASP A 1 79 ? 16.694 5.920 -3.513 1.00 81.19 79 ASP A C 1
ATOM 636 O O . ASP A 1 79 ? 17.241 5.507 -2.486 1.00 81.19 79 ASP A O 1
ATOM 640 N N . ILE A 1 80 ? 16.824 7.189 -3.917 1.00 84.31 80 ILE A N 1
ATOM 641 C CA . ILE A 1 80 ? 17.653 8.207 -3.259 1.00 84.31 80 ILE A CA 1
ATOM 642 C C . ILE A 1 80 ? 16.847 8.925 -2.170 1.00 84.31 80 ILE A C 1
ATOM 644 O O . ILE A 1 80 ? 17.299 9.048 -1.026 1.00 84.31 80 ILE A O 1
ATOM 648 N N . ASP A 1 81 ? 15.639 9.374 -2.498 1.00 86.94 81 ASP A N 1
ATOM 649 C CA . ASP A 1 81 ? 14.771 10.134 -1.607 1.00 86.94 81 ASP A CA 1
ATOM 650 C C . ASP A 1 81 ? 13.978 9.242 -0.655 1.00 86.94 81 ASP A C 1
ATOM 652 O O . ASP A 1 81 ? 13.736 9.627 0.497 1.00 86.94 81 ASP A O 1
ATOM 656 N N . HIS A 1 82 ? 13.618 8.026 -1.072 1.00 87.38 82 HIS A N 1
ATOM 657 C CA . HIS A 1 82 ? 12.836 7.110 -0.247 1.00 87.38 82 HIS A CA 1
ATOM 658 C C . HIS A 1 82 ? 13.471 6.855 1.137 1.00 87.38 82 HIS A C 1
ATOM 660 O O . HIS A 1 82 ? 12.763 6.982 2.142 1.00 87.38 82 HIS A O 1
ATOM 666 N N . PRO A 1 83 ? 14.784 6.559 1.280 1.00 88.88 83 PRO A N 1
ATOM 667 C CA . PRO A 1 83 ? 15.419 6.403 2.591 1.00 88.88 83 PRO A CA 1
ATOM 668 C C . PRO A 1 83 ? 15.348 7.662 3.462 1.00 88.88 83 PRO A C 1
ATOM 670 O O . PRO A 1 83 ? 15.158 7.558 4.678 1.00 88.88 83 PRO A O 1
ATOM 673 N N . ARG A 1 84 ? 15.490 8.850 2.859 1.00 91.25 84 ARG A N 1
ATOM 674 C CA . ARG A 1 84 ? 15.414 10.143 3.555 1.00 91.25 84 ARG A CA 1
ATOM 675 C C . ARG A 1 84 ? 14.004 10.384 4.091 1.00 91.25 84 ARG A C 1
ATOM 677 O O . ARG A 1 84 ? 13.850 10.666 5.280 1.00 91.25 84 ARG A O 1
ATOM 684 N N . ILE A 1 85 ? 12.992 10.206 3.245 1.00 90.50 85 ILE A N 1
ATOM 685 C CA . ILE A 1 85 ? 11.576 10.364 3.597 1.00 90.50 85 ILE A CA 1
ATOM 686 C C . ILE A 1 85 ? 11.175 9.330 4.657 1.00 90.50 85 ILE A C 1
ATOM 688 O O . ILE A 1 85 ? 10.646 9.686 5.711 1.00 90.50 85 ILE A O 1
ATOM 692 N N . ARG A 1 86 ? 11.513 8.050 4.449 1.00 91.50 86 ARG A N 1
ATOM 693 C CA . ARG A 1 86 ? 11.262 6.973 5.418 1.00 91.50 86 ARG A CA 1
ATOM 694 C C . ARG A 1 86 ? 11.861 7.290 6.784 1.00 91.50 86 ARG A C 1
ATOM 696 O O . ARG A 1 86 ? 11.201 7.065 7.796 1.00 91.50 86 ARG A O 1
ATOM 703 N N . ARG A 1 87 ? 13.093 7.807 6.833 1.00 93.31 87 ARG A N 1
ATOM 704 C CA . ARG A 1 87 ? 13.757 8.167 8.094 1.00 93.31 87 ARG A CA 1
ATOM 705 C C . ARG A 1 87 ? 13.013 9.275 8.838 1.00 93.31 87 ARG A C 1
ATOM 707 O O . ARG A 1 87 ? 12.919 9.195 10.058 1.00 93.31 87 ARG A O 1
ATOM 714 N N . ALA A 1 88 ? 12.467 10.258 8.125 1.00 93.50 88 ALA A N 1
ATOM 715 C CA . ALA A 1 88 ? 11.676 11.328 8.728 1.00 93.50 88 ALA A CA 1
ATOM 716 C C . ALA A 1 88 ? 10.364 10.807 9.351 1.00 93.50 88 ALA A C 1
ATOM 718 O O . ALA A 1 88 ? 10.004 11.226 10.448 1.00 93.50 88 ALA A O 1
ATOM 719 N N . TYR A 1 89 ? 9.686 9.850 8.703 1.00 91.81 89 TYR A N 1
ATOM 720 C CA . TYR A 1 89 ? 8.429 9.274 9.209 1.00 91.81 89 TYR A CA 1
ATOM 721 C C . TYR A 1 89 ? 8.612 8.179 10.268 1.00 91.81 89 TYR A C 1
ATOM 723 O O . TYR A 1 89 ? 7.751 8.013 11.132 1.00 91.81 89 TYR A O 1
ATOM 731 N N . ALA A 1 90 ? 9.715 7.426 10.232 1.00 94.12 90 ALA A N 1
ATOM 732 C CA . ALA A 1 90 ? 9.918 6.242 11.072 1.00 94.12 90 ALA A CA 1
ATOM 733 C C . ALA A 1 90 ? 9.632 6.442 12.580 1.00 94.12 90 ALA A C 1
ATOM 735 O O . ALA A 1 90 ? 9.020 5.551 13.174 1.00 94.12 90 ALA A O 1
ATOM 736 N N . PRO A 1 91 ? 9.988 7.575 13.226 1.00 94.69 91 PRO A N 1
ATOM 737 C CA . PRO A 1 91 ? 9.686 7.788 14.643 1.00 94.69 91 PRO A CA 1
ATOM 738 C C . PRO A 1 91 ? 8.184 7.782 14.967 1.00 94.69 91 PRO A C 1
ATOM 740 O O . PRO A 1 91 ? 7.786 7.243 16.006 1.00 94.69 91 PRO A O 1
ATOM 743 N N . ALA A 1 92 ? 7.353 8.332 14.074 1.00 92.50 92 ALA A N 1
ATOM 744 C CA . ALA A 1 92 ? 5.900 8.392 14.236 1.00 92.50 92 ALA A CA 1
ATOM 745 C C . ALA A 1 92 ? 5.241 7.005 14.144 1.00 92.50 92 ALA A C 1
ATOM 747 O O . ALA A 1 92 ? 4.221 6.772 14.784 1.00 92.50 92 ALA A O 1
ATOM 748 N N . PHE A 1 93 ? 5.868 6.066 13.430 1.00 93.06 93 PHE A N 1
ATOM 749 C CA . PHE A 1 93 ? 5.415 4.677 13.287 1.00 93.06 93 PHE A CA 1
ATOM 750 C C . PHE A 1 93 ? 6.168 3.695 14.201 1.00 93.06 93 PHE A C 1
ATOM 752 O O . PHE A 1 93 ? 6.111 2.480 14.013 1.00 93.06 93 PHE A O 1
ATOM 759 N N . SER A 1 94 ? 6.888 4.193 15.209 1.00 95.38 94 SER A N 1
ATOM 760 C CA . SER A 1 94 ? 7.514 3.331 16.215 1.00 95.38 94 SER A CA 1
ATOM 761 C C . SER A 1 94 ? 6.460 2.644 17.091 1.00 95.38 94 SER A C 1
ATOM 763 O O . SER A 1 94 ? 5.407 3.215 17.371 1.00 95.38 94 SER A O 1
ATOM 765 N N . ARG A 1 95 ? 6.766 1.449 17.620 1.00 94.62 95 ARG A N 1
ATOM 766 C CA . ARG A 1 95 ? 5.870 0.717 18.541 1.00 94.62 95 ARG A CA 1
ATOM 767 C C . ARG A 1 95 ? 5.374 1.599 19.694 1.00 94.62 95 ARG A C 1
ATOM 769 O O . ARG A 1 95 ? 4.198 1.561 20.032 1.00 94.62 95 ARG A O 1
ATOM 776 N N . ARG A 1 96 ? 6.259 2.417 20.276 1.00 95.50 96 ARG A N 1
ATOM 777 C CA . ARG A 1 96 ? 5.909 3.350 21.358 1.00 95.50 96 ARG A CA 1
ATOM 778 C C . ARG A 1 96 ? 4.992 4.476 20.879 1.00 95.50 96 ARG A C 1
ATOM 780 O O . ARG A 1 96 ? 4.092 4.862 21.615 1.00 95.50 96 ARG A O 1
ATOM 787 N N . ALA A 1 97 ? 5.230 5.033 19.692 1.00 93.88 97 ALA A N 1
ATOM 788 C CA . ALA A 1 97 ? 4.367 6.071 19.137 1.00 93.88 97 ALA A CA 1
ATOM 789 C C . ALA A 1 97 ? 2.967 5.525 18.828 1.00 93.88 97 ALA A C 1
ATOM 791 O O . ALA A 1 97 ? 1.996 6.137 19.258 1.00 93.88 97 ALA A O 1
ATOM 792 N N . LEU A 1 98 ? 2.880 4.346 18.205 1.00 94.06 98 LEU A N 1
ATOM 793 C CA . LEU A 1 98 ? 1.614 3.663 17.925 1.00 94.06 98 LEU A CA 1
ATOM 794 C C . LEU A 1 98 ? 0.854 3.313 19.210 1.00 94.06 98 LEU A C 1
ATOM 796 O O . LEU A 1 98 ? -0.332 3.598 19.312 1.00 94.06 98 LEU A O 1
ATOM 800 N N . ALA A 1 99 ? 1.537 2.793 20.235 1.00 94.50 99 ALA A N 1
ATOM 801 C CA . ALA A 1 99 ? 0.904 2.500 21.523 1.00 94.50 99 ALA A CA 1
ATOM 802 C C . ALA A 1 99 ? 0.315 3.753 22.195 1.00 94.50 99 ALA A C 1
ATOM 804 O O . ALA A 1 99 ? -0.719 3.676 22.841 1.00 94.50 99 ALA A O 1
ATOM 805 N N . ARG A 1 100 ? 0.930 4.930 22.014 1.00 95.38 100 ARG A N 1
ATOM 806 C CA . ARG A 1 100 ? 0.369 6.194 22.524 1.00 95.38 100 ARG A CA 1
ATOM 807 C C . ARG A 1 100 ? -0.847 6.689 21.738 1.00 95.38 100 ARG A C 1
ATOM 809 O O . ARG A 1 100 ? -1.548 7.560 22.241 1.00 95.38 100 ARG A O 1
ATOM 816 N N . GLN A 1 101 ? -1.071 6.195 20.522 1.00 94.75 101 GLN A N 1
ATOM 817 C CA . GLN A 1 101 ? -2.239 6.551 19.711 1.00 94.75 101 GLN A CA 1
ATOM 818 C C . GLN A 1 101 ? -3.465 5.692 20.035 1.00 94.75 101 GLN A C 1
ATOM 820 O O 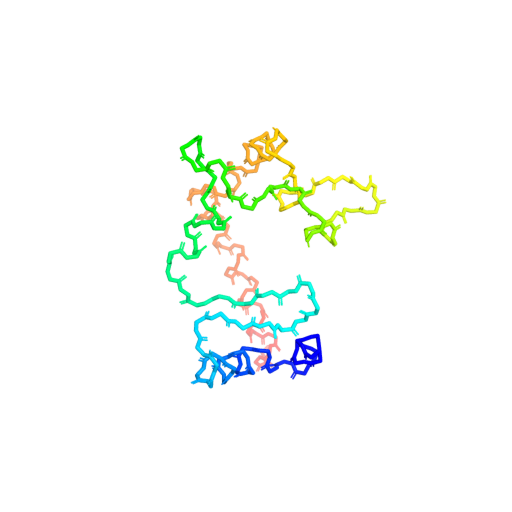. GLN A 1 101 ? -4.574 6.096 19.695 1.00 94.75 101 GLN A O 1
ATOM 825 N N . GLU A 1 102 ? -3.289 4.552 20.708 1.00 94.94 102 GLU A N 1
ATOM 826 C CA . GLU A 1 102 ? -4.374 3.623 21.042 1.00 94.94 102 GLU A CA 1
ATOM 827 C C . GLU A 1 102 ? -5.577 4.298 21.727 1.00 94.94 102 GLU A C 1
ATOM 829 O O . GLU A 1 102 ? -6.681 4.127 21.210 1.00 94.94 102 GLU A O 1
ATOM 834 N N . PRO A 1 103 ? -5.417 5.185 22.731 1.00 96.50 103 PRO A N 1
ATOM 835 C CA . PRO A 1 103 ? -6.565 5.832 23.370 1.00 96.50 103 PRO A CA 1
ATOM 836 C C . PRO A 1 103 ? -7.350 6.751 22.427 1.00 96.50 103 PRO A C 1
ATOM 838 O O . PRO A 1 103 ? -8.561 6.915 22.561 1.00 96.50 103 PRO A O 1
ATOM 841 N N . ILE A 1 104 ? -6.665 7.370 21.459 1.00 96.56 104 ILE A N 1
ATOM 842 C CA . ILE A 1 104 ? -7.294 8.248 20.465 1.00 96.56 104 ILE A CA 1
ATOM 843 C C . ILE A 1 104 ? -8.119 7.405 19.493 1.00 96.56 104 ILE A C 1
ATOM 845 O O . ILE A 1 104 ? -9.255 7.758 19.187 1.00 96.56 104 ILE A O 1
ATOM 849 N N . LEU A 1 105 ? -7.555 6.293 19.017 1.00 96.38 105 LEU A N 1
ATOM 850 C CA . LEU A 1 105 ? -8.247 5.378 18.111 1.00 96.38 105 LEU A CA 1
ATOM 851 C C . LEU A 1 105 ? -9.453 4.727 18.795 1.00 96.38 105 LEU A C 1
ATOM 853 O O . LEU A 1 105 ? -10.526 4.700 18.200 1.00 96.38 105 LEU A O 1
ATOM 857 N N . ALA A 1 106 ? -9.295 4.281 20.046 1.00 97.00 106 ALA A N 1
ATOM 858 C CA . ALA A 1 106 ? -10.376 3.721 20.853 1.00 97.00 106 ALA A CA 1
ATOM 859 C C . ALA A 1 106 ? -11.524 4.724 21.011 1.00 97.00 106 ALA A C 1
ATOM 861 O O . ALA A 1 106 ? -12.650 4.415 20.645 1.00 97.00 106 ALA A O 1
ATOM 862 N N . LYS A 1 107 ? -11.218 5.972 21.400 1.00 97.75 107 LYS A N 1
ATOM 863 C CA . LYS A 1 107 ? -12.215 7.046 21.521 1.00 97.75 107 LYS A CA 1
ATOM 864 C C . LYS A 1 107 ? -13.068 7.215 20.258 1.00 97.75 107 LYS A C 1
ATOM 866 O O . LYS A 1 107 ? -14.281 7.372 20.354 1.00 97.75 107 LYS A O 1
ATOM 871 N N . TYR A 1 108 ? -12.447 7.246 19.077 1.00 97.25 108 TYR A N 1
ATOM 872 C CA . TYR A 1 108 ? -13.195 7.407 17.824 1.00 97.25 108 TYR A CA 1
ATOM 873 C C . TYR A 1 108 ? -13.931 6.130 17.404 1.00 97.25 108 TYR A C 1
ATOM 875 O O . TYR A 1 108 ? -14.989 6.227 16.786 1.00 97.25 108 TYR A O 1
ATOM 883 N N . GLY A 1 109 ? -13.407 4.954 17.757 1.00 97.31 109 GLY A N 1
ATOM 884 C CA . GLY A 1 109 ? -14.114 3.685 17.605 1.00 97.31 109 GLY A CA 1
ATOM 885 C C . GLY A 1 109 ? -15.390 3.640 18.446 1.00 97.31 109 GLY A C 1
ATOM 886 O O . GLY A 1 109 ? -16.456 3.337 17.916 1.00 97.31 109 GLY A O 1
ATOM 887 N N . ASP A 1 110 ? -15.300 4.029 19.716 1.00 97.12 110 ASP A N 1
ATOM 888 C CA . ASP A 1 110 ? -16.438 4.079 20.636 1.00 97.12 110 ASP A CA 1
ATOM 889 C C . ASP A 1 110 ? -17.498 5.074 20.149 1.00 97.12 110 ASP A C 1
ATOM 891 O O . ASP A 1 110 ? -18.671 4.722 20.038 1.00 97.12 110 ASP A O 1
ATOM 895 N N . ALA A 1 111 ? -17.081 6.282 19.751 1.00 96.88 111 ALA A N 1
ATOM 896 C CA . ALA A 1 111 ? -17.987 7.306 19.226 1.00 96.88 111 ALA A CA 1
ATOM 897 C C . ALA A 1 111 ? -18.732 6.847 17.958 1.00 96.88 111 ALA A C 1
ATOM 899 O O . ALA A 1 111 ? -19.909 7.166 17.765 1.00 96.88 111 ALA A O 1
ATOM 900 N N . LEU A 1 112 ? -18.056 6.090 17.086 1.00 97.19 112 LEU A N 1
ATOM 901 C CA . LEU A 1 112 ? -18.680 5.499 15.904 1.00 97.19 112 LEU A CA 1
ATOM 902 C C . LEU A 1 112 ? -19.761 4.484 16.301 1.00 97.19 112 LEU A C 1
ATOM 904 O O . LEU A 1 112 ? -20.854 4.511 15.738 1.00 97.19 112 LEU A O 1
ATOM 908 N N . VAL A 1 113 ? -19.467 3.602 17.260 1.00 97.25 113 VAL A N 1
ATOM 909 C CA . VAL A 1 113 ? -20.413 2.581 17.735 1.00 97.25 113 VAL A CA 1
ATOM 910 C C . VAL A 1 113 ? -21.623 3.217 18.410 1.00 97.25 113 VAL A C 1
ATOM 912 O O . VAL A 1 113 ? -22.745 2.818 18.107 1.00 97.25 113 VAL A O 1
ATOM 915 N N . GLU A 1 114 ? -21.415 4.210 19.272 1.00 96.88 114 GLU A N 1
ATOM 916 C CA . GLU A 1 114 ? -22.481 4.957 19.953 1.00 96.88 114 GLU A CA 1
ATOM 917 C C . GLU A 1 114 ? -23.445 5.577 18.932 1.00 96.88 114 GLU A C 1
ATOM 919 O O . GLU A 1 114 ? -24.629 5.236 18.904 1.00 96.88 114 GLU A O 1
ATOM 924 N N . THR A 1 115 ? -22.896 6.341 17.980 1.00 96.31 115 THR A N 1
ATOM 925 C CA . THR A 1 115 ? -23.671 7.013 16.925 1.00 96.31 115 THR A CA 1
ATOM 926 C C . THR A 1 115 ? -24.486 6.028 16.080 1.00 96.31 115 THR A C 1
ATOM 928 O O . THR A 1 115 ? -25.639 6.292 15.746 1.00 96.31 115 THR A O 1
ATOM 931 N N . LEU A 1 116 ? -23.899 4.885 15.706 1.00 96.31 116 LEU A N 1
ATOM 932 C CA . LEU A 1 116 ? -24.577 3.881 14.879 1.00 96.31 116 LEU A CA 1
ATOM 933 C C . LEU A 1 116 ? -25.595 3.043 15.659 1.00 96.31 116 LEU A C 1
ATOM 935 O O . LEU A 1 116 ? -26.533 2.519 15.059 1.00 96.31 116 LEU A O 1
ATOM 939 N N . SER A 1 117 ? -25.420 2.913 16.974 1.00 94.56 117 SER A N 1
ATOM 940 C CA . SER A 1 117 ? -26.342 2.170 17.840 1.00 94.56 117 SER A CA 1
ATOM 941 C C . SER A 1 117 ? -27.582 2.985 18.217 1.00 94.56 117 SER A C 1
ATOM 943 O O . SER A 1 117 ? -28.522 2.425 18.778 1.00 94.56 117 SER A O 1
ATOM 945 N N . GLY A 1 118 ? -27.613 4.281 17.886 1.00 79.56 118 GLY A N 1
ATOM 946 C CA . GLY A 1 118 ? -28.735 5.171 18.189 1.00 79.56 118 GLY A CA 1
ATOM 947 C C . GLY A 1 118 ? -28.892 5.480 19.680 1.00 79.56 118 GLY A C 1
ATOM 948 O O . GLY A 1 118 ? -29.998 5.818 20.105 1.00 79.56 118 GLY A O 1
ATOM 949 N N . MET A 1 119 ? -27.815 5.326 20.456 1.00 54.12 119 MET A N 1
ATOM 950 C CA . MET A 1 119 ? -27.690 5.881 21.809 1.00 54.12 119 MET A CA 1
ATOM 951 C C . MET A 1 119 ? -27.101 7.286 21.723 1.00 54.12 119 MET A C 1
ATOM 953 O O . MET A 1 119 ? -27.503 8.117 22.565 1.00 54.12 119 MET A O 1
#